Protein AF-U6DJF5-F1 (afdb_monomer)

Mean predicted aligned error: 9.15 Å

InterPro domains:
  IPR001791 Laminin G domain [PF02210] (55-135)
  IPR001791 Laminin G domain [PS50025] (27-139)
  IPR001791 Laminin G domain [SM00282] (47-135)
  IPR001791 Laminin G domain [cd00110] (35-138)
  IPR013320 Concanavalin A-like lectin/glucanase domain superfamily [SSF49899] (24-134)
  IPR050372 Neurexin-related cell adhesion and synaptic protein [PTHR15036] (43-130)

Radius of gyration: 21.6 Å; Cα contacts (8 Å, |Δi|>4): 219; chains: 1; bounding box: 53×51×55 Å

Secondary structure (DSSP, 8-state):
--SSHHHHHHHHHHHHHHHHHHHTSS-----S-TT-----PPP--SSEEEEEEEE----SSEEEEEEESSSSS-EEEEEEETTEEEEEEEETTEEEEEEEEEE--SSS-EEEEEEEETTEEEEEETTEEEEEEPPPTT-

Solvent-accessible surface area (backbone atoms only — not comparable to full-atom values): 8521 Å² 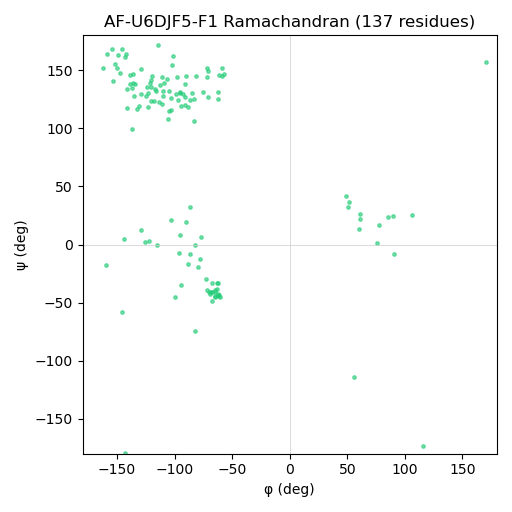total; per-residue (Å²): 143,79,77,62,64,67,55,53,57,49,51,51,51,51,52,52,52,49,52,52,63,67,66,72,74,86,81,90,85,80,90,78,60,86,94,74,81,87,89,76,82,83,81,78,73,90,48,73,38,75,51,72,52,72,51,64,34,72,60,37,65,49,83,76,48,77,51,65,72,84,80,76,56,36,34,42,37,36,29,36,55,88,18,15,50,32,42,37,39,23,56,96,66,46,71,42,68,36,69,52,96,56,74,53,35,78,64,45,82,42,45,39,33,45,39,37,50,73,74,43,36,31,46,29,48,75,86,48,74,45,75,34,62,66,78,72,94,88,123

Sequence (139 aa):
MSFTANSVFFTLKVSVLLGSLLGLCLGLEFMGLPNQWARYLRWDASTRSDLSFQFKTNVSTGLLLYLDDGGVCDFLCLSLVDGRVQLRFSMDCAETAVLSNKQVNDSSWHFLMVSRDRLRTVLVLDGEGQAGGLPPPGG

Foldseek 3Di:
DPPPPVVVVVVVVVVVVVVVVVVPDDDDDDPPDPPDDDDDPDDDQPAWDKDKDKDFAQDQWDWDDKDAPVPDAFIWTWIGHRQWTKIWTADPNFIDIWTDPDGRNPRDMKMWMWTDHHQWIWIAINNDIDIDGGDDPDD

pLDDT: mean 86.42, std 13.39, range [45.16, 98.44]

Nearest PDB structures (foldseek):
  1okq-assembly1_A  TM=9.366E-01  e=7.088E-06  Mus musculus
  2jd4-assembly1_A  TM=8.956E-01  e=4.899E-06  Mus musculus
  2jd4-assembly2_B  TM=9.088E-01  e=6.050E-06  Mus musculus
  1h30-assembly1_A  TM=8.875E-01  e=7.223E-05  Homo sapiens
  5vxz-assembly2_B  TM=8.266E-01  e=6.500E-05  Homo sapiens

Organism: Neovison vison (NCBI:txid452646)

Structure (mmCIF, N/CA/C/O backbone):
data_AF-U6DJF5-F1
#
_entry.id   AF-U6DJF5-F1
#
loop_
_atom_site.group_PDB
_atom_site.id
_atom_site.type_symbol
_atom_site.label_atom_id
_atom_site.label_alt_id
_atom_site.label_comp_id
_atom_site.label_asym_id
_atom_site.label_entity_id
_atom_site.label_seq_id
_atom_site.pdbx_PDB_ins_code
_atom_site.Cartn_x
_atom_site.Cartn_y
_atom_site.Cartn_z
_atom_site.occupancy
_atom_site.B_iso_or_equiv
_atom_site.auth_seq_id
_atom_site.auth_comp_id
_atom_site.auth_asym_id
_atom_site.auth_atom_id
_atom_site.pdbx_PDB_model_num
ATOM 1 N N . MET A 1 1 ? -37.979 37.138 33.439 1.00 45.16 1 MET A N 1
ATOM 2 C CA . MET A 1 1 ? -37.532 35.745 33.209 1.00 45.16 1 MET A CA 1
ATOM 3 C C . MET A 1 1 ? -36.671 35.719 31.943 1.00 45.16 1 MET A C 1
ATOM 5 O O . MET A 1 1 ? -37.230 35.660 30.865 1.00 45.16 1 MET A O 1
ATOM 9 N N . SER A 1 2 ? -35.344 35.897 32.030 1.00 51.31 2 SER A N 1
ATOM 10 C CA . SER A 1 2 ? -34.479 36.034 30.828 1.00 51.31 2 SER A CA 1
ATOM 11 C C . SER A 1 2 ? -33.085 35.393 30.962 1.00 51.31 2 SER A C 1
ATOM 13 O O . SER A 1 2 ? -32.257 35.527 30.065 1.00 51.31 2 SER A O 1
ATOM 15 N N . PHE A 1 3 ? -32.794 34.696 32.062 1.00 53.69 3 PHE A N 1
ATOM 16 C CA . PHE A 1 3 ? -31.428 34.242 32.365 1.00 53.69 3 PHE A CA 1
ATOM 17 C C . PHE A 1 3 ? -31.110 32.798 31.941 1.00 53.69 3 PHE A C 1
ATOM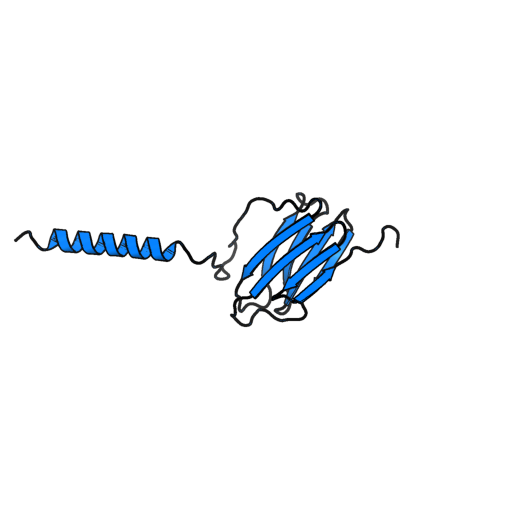 19 O O . PHE A 1 3 ? -29.955 32.393 31.991 1.00 53.69 3 PHE A O 1
ATOM 26 N N . THR A 1 4 ? -32.089 32.019 31.475 1.00 58.75 4 THR A N 1
ATOM 27 C CA . THR A 1 4 ? -31.898 30.593 31.147 1.00 58.75 4 THR A CA 1
ATOM 28 C C . THR A 1 4 ? -31.568 30.333 29.676 1.00 58.75 4 THR A C 1
ATOM 30 O O . THR A 1 4 ? -30.745 29.470 29.385 1.00 58.75 4 THR A O 1
ATOM 33 N N . ALA A 1 5 ? -32.129 31.104 28.740 1.00 56.34 5 ALA A N 1
ATOM 34 C CA . ALA A 1 5 ? -31.954 30.862 27.304 1.00 56.34 5 ALA A CA 1
ATOM 35 C C . ALA A 1 5 ? -30.493 31.040 26.840 1.00 56.34 5 ALA A C 1
ATOM 37 O O . ALA A 1 5 ? -29.949 30.172 26.162 1.00 56.34 5 ALA A O 1
ATOM 38 N N . ASN A 1 6 ? -29.822 32.114 27.273 1.00 60.59 6 ASN A N 1
ATOM 39 C CA . ASN A 1 6 ? -28.434 32.409 26.882 1.00 60.59 6 ASN A CA 1
ATOM 40 C C . ASN A 1 6 ? -27.435 31.328 27.336 1.00 60.59 6 ASN A C 1
ATOM 42 O O . ASN A 1 6 ? -26.477 31.038 26.622 1.00 60.59 6 ASN A O 1
ATOM 46 N N . SER A 1 7 ? -27.684 30.695 28.486 1.00 65.56 7 SER A N 1
ATOM 47 C CA . SER A 1 7 ? -26.841 29.625 29.037 1.00 65.56 7 SER A CA 1
ATOM 48 C C . SER A 1 7 ? -26.968 28.316 28.244 1.00 65.56 7 SER A C 1
ATOM 50 O O . SER A 1 7 ? -25.969 27.650 27.962 1.00 65.56 7 SER A O 1
ATOM 52 N N . VAL A 1 8 ? -28.184 27.982 27.794 1.00 71.00 8 VAL A N 1
ATOM 53 C CA . VAL A 1 8 ? -28.457 26.778 26.988 1.00 71.00 8 VAL A CA 1
ATOM 54 C C . VAL A 1 8 ? -27.855 26.897 25.585 1.00 71.00 8 VAL A C 1
ATOM 56 O O . VAL A 1 8 ? -27.222 25.964 25.098 1.00 71.00 8 VAL A O 1
ATOM 59 N N . PHE A 1 9 ? -27.974 28.058 24.935 1.00 72.06 9 PHE A N 1
ATOM 60 C CA . PHE A 1 9 ? -27.351 28.262 23.622 1.00 72.06 9 PHE A CA 1
ATOM 61 C C . PHE A 1 9 ? -25.819 28.273 23.690 1.00 72.06 9 PHE A C 1
ATOM 63 O O . PHE A 1 9 ? -25.163 27.813 22.755 1.00 72.06 9 PHE A O 1
ATOM 70 N N . PHE A 1 10 ? -25.243 28.771 24.787 1.00 75.75 10 PHE A N 1
ATOM 71 C CA . PHE A 1 10 ? -23.799 28.737 25.011 1.00 75.75 10 PHE A CA 1
ATOM 72 C C . PHE A 1 10 ? -23.290 27.305 25.204 1.00 75.75 10 PHE A C 1
ATOM 74 O O . PHE A 1 10 ? -22.357 26.889 24.520 1.00 75.75 10 PHE A O 1
ATOM 81 N N . THR A 1 11 ? -23.947 26.525 26.066 1.00 78.88 11 THR A N 1
ATOM 82 C CA . THR A 1 11 ? -23.604 25.111 26.293 1.00 78.88 11 THR A CA 1
ATOM 83 C C . THR A 1 11 ? -23.760 24.275 25.025 1.00 78.88 11 THR A C 1
ATOM 85 O O . THR A 1 11 ? -22.837 23.545 24.679 1.00 78.88 11 THR A O 1
ATOM 88 N N . LEU A 1 12 ? -24.843 24.452 24.259 1.00 80.19 12 LEU A N 1
ATOM 89 C CA . LEU A 1 12 ? -25.037 23.753 22.985 1.00 80.19 12 LEU A CA 1
ATOM 90 C C . LEU A 1 12 ? -23.931 24.082 21.969 1.00 80.19 12 LEU A C 1
ATOM 92 O O . LEU A 1 12 ? -23.383 23.179 21.340 1.00 80.19 12 LEU A O 1
ATOM 96 N N . LYS A 1 13 ? -23.563 25.363 21.825 1.00 80.50 13 LYS A N 1
ATOM 97 C CA . LYS A 1 13 ? -22.472 25.775 20.928 1.00 80.50 13 LYS A CA 1
ATOM 98 C C . LYS A 1 13 ? -21.137 25.176 21.350 1.00 80.50 13 LYS A C 1
ATOM 100 O O . LYS A 1 13 ? -20.424 24.677 20.490 1.00 80.50 13 LYS A O 1
ATOM 105 N N . VAL A 1 14 ? -20.818 25.191 22.645 1.00 80.69 14 VAL A N 1
ATOM 106 C CA . VAL A 1 14 ? -19.586 24.588 23.174 1.00 80.69 14 VAL A CA 1
ATOM 107 C C . VAL A 1 14 ? -19.573 23.080 22.927 1.00 80.69 14 VAL A C 1
ATOM 109 O O . VAL A 1 14 ? -18.560 22.566 22.469 1.00 80.69 14 VAL A O 1
ATOM 112 N N . SER A 1 15 ? -20.687 22.374 23.134 1.00 80.69 15 SER A N 1
ATOM 113 C CA . SER A 1 15 ? -20.788 20.934 22.860 1.00 80.69 15 SER A CA 1
ATOM 114 C C . SER A 1 15 ? -20.644 20.594 21.374 1.00 80.69 15 SER A 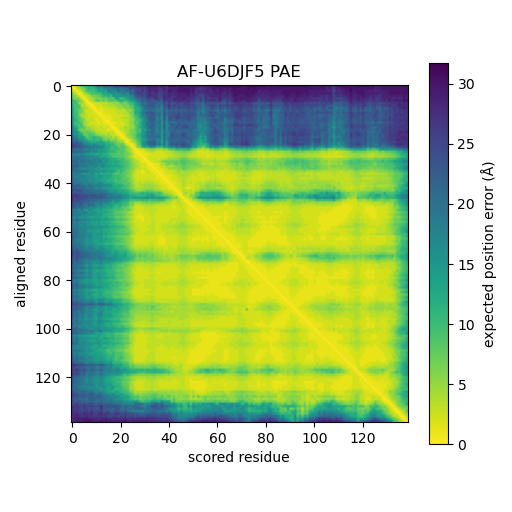C 1
ATOM 116 O O . SER A 1 15 ? -19.955 19.635 21.041 1.00 80.69 15 SER A O 1
ATOM 118 N N . VAL A 1 16 ? -21.236 21.384 20.471 1.00 82.56 16 VAL A N 1
ATOM 119 C CA . VAL A 1 16 ? -21.077 21.201 19.015 1.00 82.56 16 VAL A CA 1
ATOM 120 C C . VAL A 1 16 ? -19.643 21.512 18.575 1.00 82.56 16 VAL A C 1
ATOM 122 O O . VAL A 1 16 ? -19.071 20.774 17.771 1.00 82.56 16 VAL A O 1
ATOM 125 N N . LEU A 1 17 ? -19.027 22.564 19.126 1.00 77.94 17 LEU A N 1
ATOM 126 C CA . LEU A 1 17 ? -17.634 22.906 18.836 1.00 77.94 17 LEU A CA 1
ATOM 127 C C . LEU A 1 17 ? -16.685 21.812 19.340 1.00 77.94 17 LEU A C 1
ATOM 129 O O . LEU A 1 17 ? -15.801 21.390 18.611 1.00 77.94 17 LEU A O 1
ATOM 133 N N . LEU A 1 18 ? -16.899 21.310 20.558 1.00 72.38 18 LEU A N 1
ATOM 134 C CA . LEU A 1 18 ? -16.073 20.264 21.154 1.00 72.38 18 LEU A CA 1
ATOM 135 C C . LEU A 1 18 ? -16.261 18.923 20.430 1.00 72.38 18 LEU A C 1
ATOM 137 O O . LEU A 1 18 ? -15.280 18.246 20.149 1.00 72.38 18 LEU A O 1
ATOM 141 N N . GLY A 1 19 ? -17.495 18.567 20.057 1.00 71.88 19 GLY A N 1
ATOM 142 C CA . GLY A 1 19 ? -17.792 17.359 19.282 1.00 71.88 19 GLY A CA 1
ATOM 143 C C . GLY A 1 19 ? -17.200 17.390 17.870 1.00 71.88 19 GLY A C 1
ATOM 144 O O . GLY A 1 19 ? -16.655 16.389 17.415 1.00 71.88 19 GLY A O 1
ATOM 145 N N . SER A 1 20 ? -17.235 18.545 17.199 1.00 68.44 20 SER A N 1
ATOM 146 C CA . SER A 1 20 ? -16.581 18.712 15.894 1.00 68.44 20 SER A CA 1
ATOM 147 C C . SER A 1 20 ? -15.054 18.704 16.002 1.00 68.44 20 SER A C 1
ATOM 149 O O . SER A 1 20 ? -14.409 18.039 15.200 1.00 68.44 20 SER A O 1
ATOM 151 N N . LEU A 1 21 ? -14.466 19.342 17.023 1.00 64.50 21 LEU A N 1
ATOM 152 C CA . LEU A 1 21 ? -13.015 19.308 17.259 1.00 64.50 21 LEU A CA 1
ATOM 153 C C . LEU A 1 21 ? -12.503 17.894 17.571 1.00 64.50 21 LEU A C 1
ATOM 155 O O . LEU A 1 21 ? -11.432 17.513 17.109 1.00 64.50 21 LEU A O 1
ATOM 159 N N . LEU A 1 22 ? -13.277 17.111 18.329 1.00 61.75 22 LEU A N 1
ATOM 160 C CA . LEU A 1 22 ? -12.958 15.717 18.653 1.00 61.75 22 LEU A CA 1
ATOM 161 C C . LEU A 1 22 ? -13.150 14.775 17.452 1.00 61.75 22 LEU A C 1
ATOM 163 O O . LEU A 1 22 ? -12.435 13.782 17.340 1.00 61.75 22 LEU A O 1
ATOM 167 N N . GLY A 1 23 ? -14.077 15.087 16.540 1.00 58.50 23 GLY A N 1
ATOM 168 C CA . GLY A 1 23 ? -14.330 14.302 15.328 1.00 58.50 23 GLY A CA 1
ATOM 169 C C . GLY A 1 23 ? -13.318 14.513 14.196 1.00 58.50 23 GLY A C 1
ATOM 170 O O . GLY A 1 23 ? -13.299 13.734 13.247 1.00 58.50 23 GLY A O 1
ATOM 171 N N . LEU A 1 24 ? -12.463 15.536 14.276 1.00 57.66 24 LEU A N 1
ATOM 172 C CA . LEU A 1 24 ? -11.563 15.928 13.185 1.00 57.66 24 LEU A CA 1
ATOM 173 C C . LEU A 1 24 ? -10.260 15.110 13.077 1.00 57.66 24 LEU A C 1
ATOM 175 O O . LEU A 1 24 ? -9.467 15.386 12.180 1.00 57.66 24 LEU A O 1
ATOM 179 N N . CYS A 1 25 ? -10.004 14.117 13.941 1.00 60.53 25 CYS A N 1
ATOM 180 C CA . CYS A 1 25 ? -8.617 13.680 14.173 1.00 60.53 25 CYS A CA 1
ATOM 181 C C . CYS A 1 25 ? -8.271 12.180 14.079 1.00 60.53 25 CYS A C 1
ATOM 183 O O . CYS A 1 25 ? -7.168 11.847 14.498 1.00 60.53 25 CYS A O 1
ATOM 185 N N . LEU A 1 26 ? -9.093 11.255 13.558 1.00 65.69 26 LEU A N 1
ATOM 186 C CA . LEU A 1 26 ? -8.773 9.813 13.734 1.00 65.69 26 LEU A CA 1
ATOM 187 C C . LEU A 1 26 ? -8.619 8.936 12.474 1.00 65.69 26 LEU A C 1
ATOM 189 O O . LEU A 1 26 ? -8.301 7.758 12.611 1.00 65.69 26 LEU A O 1
ATOM 193 N N . GLY A 1 27 ? -8.717 9.490 11.261 1.00 78.00 27 GLY A N 1
ATOM 194 C CA . GLY A 1 27 ? -8.445 8.765 10.008 1.00 78.00 27 GLY A CA 1
ATOM 195 C C . GLY A 1 27 ? -9.670 8.608 9.106 1.00 78.00 27 GLY A C 1
ATOM 196 O O . GLY A 1 27 ? -10.717 9.198 9.361 1.00 78.00 27 GLY A O 1
ATOM 197 N N . LEU A 1 28 ? -9.521 7.850 8.017 1.00 89.94 28 LEU A N 1
ATOM 198 C CA . LEU A 1 28 ? -10.626 7.522 7.113 1.00 89.94 28 LEU A CA 1
ATOM 199 C C . LEU A 1 28 ? -11.227 6.168 7.483 1.00 89.94 28 LEU A C 1
ATOM 201 O O . LEU A 1 28 ? -10.500 5.185 7.613 1.00 89.94 28 LEU A O 1
ATOM 205 N N . GLU A 1 29 ? -12.551 6.118 7.592 1.00 91.06 29 GLU A N 1
ATOM 206 C CA . GLU A 1 29 ? -13.297 4.882 7.807 1.00 91.06 29 GLU A CA 1
ATOM 207 C C . GLU A 1 29 ? -14.158 4.567 6.581 1.00 91.06 29 GLU A C 1
ATOM 209 O O . GLU A 1 29 ? -15.005 5.358 6.162 1.00 91.06 29 GLU A O 1
ATOM 214 N N . PHE A 1 30 ? -13.932 3.388 6.008 1.00 92.06 30 PHE A N 1
ATOM 215 C CA . PHE A 1 30 ? -14.718 2.848 4.907 1.00 92.06 30 PHE A CA 1
ATOM 216 C C . PHE A 1 30 ? -15.612 1.741 5.466 1.00 92.06 30 PHE A C 1
ATOM 218 O O . PHE A 1 30 ? -15.133 0.664 5.808 1.00 92.06 30 PHE A O 1
ATOM 225 N N . MET A 1 31 ? -16.916 2.001 5.567 1.00 88.12 31 MET A N 1
ATOM 226 C CA . MET A 1 31 ? -17.885 1.073 6.173 1.00 88.12 31 MET A CA 1
ATOM 227 C C . MET A 1 31 ? -18.264 -0.109 5.262 1.00 88.12 31 MET A C 1
ATOM 229 O O . MET A 1 31 ? -19.176 -0.868 5.581 1.00 88.12 31 MET A O 1
ATOM 233 N N . GLY A 1 32 ? -17.608 -0.246 4.107 1.00 84.31 32 GLY A N 1
ATOM 234 C CA . GLY A 1 32 ? -17.919 -1.270 3.109 1.00 84.31 32 GLY A CA 1
ATOM 235 C C . GLY A 1 32 ? -19.148 -0.946 2.257 1.00 84.31 32 GLY A C 1
ATOM 236 O O . GLY A 1 32 ? -19.686 -1.837 1.602 1.00 84.31 32 GLY A O 1
ATOM 237 N N . LEU A 1 33 ? -19.605 0.313 2.245 1.00 88.62 33 LEU A N 1
ATOM 238 C CA . LEU A 1 33 ? -20.647 0.736 1.308 1.00 88.62 33 LEU A CA 1
ATOM 239 C C . LEU A 1 33 ? -20.066 0.811 -0.118 1.00 88.62 33 LEU A C 1
ATOM 241 O O . LEU A 1 33 ? -18.874 1.088 -0.286 1.00 88.62 33 LEU A O 1
ATOM 245 N N . PRO A 1 34 ? -20.886 0.611 -1.166 1.00 87.94 34 PRO A N 1
ATOM 246 C CA . PRO A 1 34 ? -20.431 0.769 -2.542 1.00 87.94 34 PRO A CA 1
ATOM 247 C C . PRO A 1 34 ? -19.855 2.167 -2.806 1.00 87.94 34 PRO A C 1
ATOM 249 O O . PRO A 1 34 ? -20.345 3.163 -2.275 1.00 87.94 34 PRO A O 1
ATOM 252 N N . ASN A 1 35 ? -18.857 2.243 -3.690 1.00 88.31 35 ASN A N 1
ATOM 253 C CA . ASN A 1 35 ? -18.274 3.493 -4.194 1.00 88.31 35 ASN A CA 1
ATOM 254 C C . ASN A 1 35 ? -17.627 4.406 -3.134 1.00 88.31 35 ASN A C 1
ATOM 256 O O . ASN A 1 35 ? -17.519 5.612 -3.357 1.00 88.31 35 ASN A O 1
ATOM 260 N N . GLN A 1 36 ? -17.160 3.861 -2.009 1.00 93.06 36 GLN A N 1
ATOM 261 C CA . GLN A 1 36 ? -16.363 4.625 -1.049 1.00 93.06 36 GLN A CA 1
ATOM 262 C C . GLN A 1 36 ? -14.875 4.583 -1.419 1.00 93.06 36 GLN A C 1
ATOM 264 O O . GLN A 1 36 ? -14.293 3.512 -1.561 1.00 93.06 36 GLN A O 1
ATOM 269 N N . TRP A 1 37 ? -14.255 5.751 -1.579 1.00 93.50 37 TRP A N 1
ATOM 270 C CA . TRP A 1 37 ? -12.827 5.899 -1.864 1.00 93.50 37 TRP A CA 1
ATOM 271 C C . TRP A 1 37 ? -12.357 7.301 -1.473 1.00 93.50 37 TRP A C 1
ATOM 273 O O . TRP A 1 37 ? -13.158 8.220 -1.300 1.00 93.50 37 TRP A O 1
ATOM 283 N N . ALA A 1 38 ? -11.043 7.467 -1.360 1.00 94.38 38 ALA A N 1
ATOM 284 C CA . ALA A 1 38 ? -10.397 8.765 -1.236 1.00 94.38 38 ALA A CA 1
ATOM 285 C C . ALA A 1 38 ? -9.268 8.867 -2.262 1.00 94.38 38 ALA A C 1
ATOM 287 O O . ALA A 1 38 ? -8.679 7.859 -2.654 1.00 94.38 38 ALA A O 1
ATOM 288 N N . ARG A 1 39 ? -8.978 10.088 -2.714 1.00 93.81 39 ARG A N 1
ATOM 289 C CA . ARG A 1 39 ? -7.880 10.363 -3.642 1.00 93.81 39 ARG A CA 1
ATOM 290 C C . ARG A 1 39 ? -6.869 11.274 -2.979 1.00 93.81 39 ARG A C 1
ATOM 292 O O . ARG A 1 39 ? -7.226 12.298 -2.404 1.00 93.81 39 ARG A O 1
ATOM 299 N N . TYR A 1 40 ? -5.613 10.895 -3.132 1.00 91.62 40 TYR A N 1
ATOM 300 C CA . TYR A 1 40 ? -4.460 11.627 -2.642 1.00 91.62 40 TYR A CA 1
ATOM 301 C C . TYR A 1 40 ? -3.624 12.131 -3.816 1.00 91.62 40 TYR A C 1
ATOM 303 O O . TYR A 1 40 ? -3.873 11.779 -4.973 1.00 91.62 40 TYR A O 1
ATOM 311 N N . LEU A 1 41 ? -2.626 12.960 -3.514 1.00 90.94 41 LEU A N 1
ATOM 312 C CA . LEU A 1 41 ? -1.592 13.289 -4.487 1.00 90.94 41 LEU A CA 1
ATOM 313 C C . LEU A 1 41 ? -0.836 12.019 -4.885 1.00 90.94 41 LEU A C 1
ATOM 315 O O . LEU A 1 41 ? -0.650 11.109 -4.075 1.00 90.94 41 LEU A O 1
ATOM 319 N N . ARG A 1 42 ? -0.409 11.968 -6.148 1.00 87.62 42 ARG A N 1
ATOM 320 C CA . ARG A 1 42 ? 0.359 10.843 -6.678 1.00 87.62 42 ARG A CA 1
ATOM 321 C C . ARG A 1 42 ? 1.679 10.723 -5.918 1.00 87.62 42 ARG A C 1
ATOM 323 O O . ARG A 1 42 ? 2.406 11.702 -5.772 1.00 87.62 42 ARG A O 1
ATOM 330 N N . TRP A 1 43 ? 1.988 9.510 -5.479 1.00 89.44 43 TRP A N 1
ATOM 331 C CA . TRP A 1 43 ? 3.305 9.171 -4.961 1.00 89.44 43 TRP A CA 1
ATOM 332 C C . TRP A 1 43 ? 4.332 9.142 -6.102 1.00 89.44 43 TRP A C 1
ATOM 334 O O . TRP A 1 43 ? 4.116 8.469 -7.112 1.00 89.44 43 TRP A O 1
ATOM 344 N N . ASP A 1 44 ? 5.433 9.878 -5.954 1.00 85.12 44 ASP A N 1
ATOM 345 C CA . ASP A 1 44 ? 6.573 9.812 -6.873 1.00 85.12 44 ASP A CA 1
ATOM 346 C C . ASP A 1 44 ? 7.475 8.629 -6.497 1.00 85.12 44 ASP A C 1
ATOM 348 O O . ASP A 1 44 ? 8.187 8.671 -5.494 1.00 85.12 44 ASP A O 1
ATOM 352 N N . ALA A 1 45 ? 7.420 7.575 -7.313 1.00 76.44 45 ALA A N 1
ATOM 353 C CA . ALA A 1 45 ? 8.149 6.325 -7.111 1.00 76.44 45 ALA A CA 1
ATOM 354 C C . ALA A 1 45 ? 9.390 6.168 -8.019 1.00 76.44 45 ALA A C 1
ATOM 356 O O . ALA A 1 45 ? 9.842 5.049 -8.275 1.00 76.44 45 ALA A O 1
ATOM 357 N N . SER A 1 46 ? 9.925 7.273 -8.551 1.00 72.00 46 SER A N 1
ATOM 358 C CA . SER A 1 46 ? 10.880 7.273 -9.673 1.00 72.00 46 SER A CA 1
ATOM 359 C C . SER A 1 46 ? 12.231 6.588 -9.417 1.00 72.00 46 SER A C 1
ATOM 361 O O . SER A 1 46 ? 12.797 6.009 -10.341 1.00 72.00 46 SER A O 1
ATOM 363 N N . THR A 1 47 ? 12.785 6.620 -8.200 1.00 71.19 47 THR A N 1
ATOM 364 C CA . THR A 1 47 ? 14.113 6.019 -7.925 1.00 71.19 47 THR A CA 1
ATOM 365 C C . THR A 1 47 ? 14.248 5.401 -6.541 1.00 71.19 47 THR A C 1
ATOM 367 O O . THR A 1 47 ? 14.571 4.215 -6.430 1.00 71.19 47 THR A O 1
ATOM 370 N N . ARG A 1 48 ? 14.039 6.199 -5.491 1.00 86.19 48 ARG A N 1
ATOM 371 C CA . ARG A 1 48 ? 14.047 5.764 -4.091 1.00 86.19 48 ARG A CA 1
ATOM 372 C C . ARG A 1 48 ? 12.952 6.489 -3.338 1.00 86.19 48 ARG A C 1
ATOM 374 O O . ARG A 1 48 ? 13.001 7.710 -3.221 1.00 86.19 48 ARG A O 1
ATOM 381 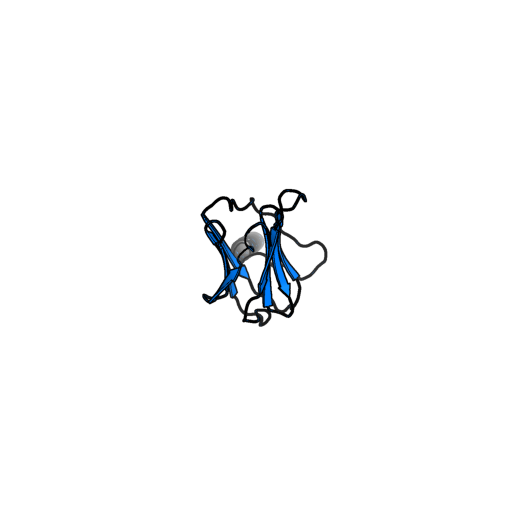N N . SER A 1 49 ? 11.990 5.741 -2.830 1.00 91.00 49 SER A N 1
ATOM 382 C CA . SER A 1 49 ? 10.842 6.320 -2.148 1.00 91.00 49 SER A CA 1
ATOM 383 C C . SER A 1 49 ? 10.143 5.274 -1.301 1.00 91.00 49 SER A C 1
ATOM 385 O O . SER A 1 49 ? 10.083 4.104 -1.688 1.00 91.00 49 SER A O 1
ATOM 387 N N . ASP A 1 50 ? 9.507 5.735 -0.231 1.00 93.81 50 ASP A N 1
ATOM 388 C CA . ASP A 1 50 ? 8.656 4.916 0.621 1.00 93.81 50 ASP A CA 1
ATOM 389 C C . ASP A 1 50 ? 7.242 5.503 0.662 1.00 93.81 50 ASP A C 1
ATOM 391 O O . ASP A 1 50 ? 7.063 6.721 0.745 1.00 93.81 50 ASP A O 1
ATOM 395 N N . LEU A 1 51 ? 6.238 4.632 0.611 1.00 95.06 51 LEU A N 1
ATOM 396 C CA . LEU A 1 51 ? 4.844 4.967 0.876 1.00 95.06 51 LEU A CA 1
ATOM 397 C C . LEU A 1 51 ? 4.365 4.122 2.045 1.00 95.06 51 LEU A C 1
ATOM 399 O O . LEU A 1 51 ? 4.416 2.897 1.969 1.00 95.06 51 LEU A O 1
ATOM 403 N N . SER A 1 52 ? 3.868 4.762 3.101 1.00 96.31 52 SER A N 1
ATOM 404 C CA . SER A 1 52 ? 3.412 4.060 4.300 1.00 96.31 52 SER A CA 1
ATOM 405 C C . SER A 1 52 ? 2.094 4.587 4.839 1.00 96.31 52 SER A C 1
ATOM 407 O O . SER A 1 52 ? 1.839 5.791 4.799 1.00 96.31 52 SER A O 1
ATOM 409 N N . PHE A 1 53 ? 1.300 3.693 5.416 1.00 96.62 53 PHE A N 1
ATOM 410 C CA . PHE A 1 53 ? 0.085 4.026 6.152 1.00 96.62 53 PHE A CA 1
ATOM 411 C C . PHE A 1 53 ? -0.227 2.942 7.188 1.00 96.62 53 PHE A C 1
ATOM 413 O O . PHE A 1 53 ? 0.360 1.861 7.186 1.00 96.62 53 PHE A O 1
ATOM 420 N N . GLN A 1 54 ? -1.162 3.246 8.086 1.00 97.19 54 GLN A N 1
ATOM 421 C CA . GLN A 1 54 ? -1.719 2.274 9.020 1.00 97.19 54 GLN A CA 1
ATOM 422 C C . GLN A 1 54 ? -3.171 1.995 8.658 1.00 97.19 54 GLN A C 1
ATOM 424 O O . GLN A 1 54 ? -3.896 2.901 8.244 1.00 97.19 54 GLN A O 1
ATOM 429 N N . PHE A 1 55 ? -3.596 0.750 8.828 1.00 97.12 55 PHE A N 1
ATOM 430 C CA . PHE A 1 55 ? -4.980 0.351 8.605 1.00 97.12 55 PHE A CA 1
ATOM 431 C C . PHE A 1 55 ? -5.411 -0.700 9.625 1.00 97.12 55 PHE A C 1
ATOM 433 O O . PHE A 1 55 ? -4.585 -1.350 10.264 1.00 97.12 55 PHE A O 1
ATOM 440 N N . LYS A 1 56 ? -6.725 -0.841 9.771 1.00 96.81 56 LYS A N 1
ATOM 441 C CA . LYS A 1 56 ? -7.385 -1.851 10.593 1.00 96.81 56 LYS A CA 1
ATOM 442 C C . LYS A 1 56 ? -8.564 -2.392 9.800 1.00 96.81 56 LYS A C 1
ATOM 444 O O . LYS A 1 56 ? -9.316 -1.607 9.226 1.00 96.81 56 LYS A O 1
ATOM 449 N N . THR A 1 57 ? -8.739 -3.708 9.771 1.00 96.69 57 THR A N 1
ATOM 450 C CA . THR A 1 57 ? -9.820 -4.343 9.010 1.00 96.69 57 THR A CA 1
ATOM 451 C C . THR A 1 57 ? -10.250 -5.669 9.631 1.00 96.69 57 THR A C 1
ATOM 453 O O . THR A 1 57 ? -9.478 -6.317 10.332 1.00 96.69 57 THR A O 1
ATOM 456 N N . ASN A 1 58 ? -11.489 -6.075 9.363 1.00 96.94 58 ASN A N 1
ATOM 457 C CA . ASN A 1 58 ? -11.999 -7.424 9.614 1.00 96.94 58 ASN A CA 1
ATOM 458 C C . ASN A 1 58 ? -12.380 -8.155 8.312 1.00 96.94 58 ASN A C 1
ATOM 460 O O . ASN A 1 58 ? -12.830 -9.299 8.365 1.00 96.94 58 ASN A O 1
ATOM 464 N N . VAL A 1 59 ? -12.215 -7.514 7.147 1.00 96.31 59 VAL A N 1
ATOM 465 C CA . VAL A 1 59 ? -12.515 -8.120 5.845 1.00 96.31 59 VAL A CA 1
ATOM 466 C C . VAL A 1 59 ? -11.289 -8.824 5.272 1.00 96.31 59 VAL A C 1
ATOM 468 O O . VAL A 1 59 ? -10.160 -8.364 5.432 1.00 96.31 59 VAL A O 1
ATOM 471 N N . SER A 1 60 ? -11.510 -9.939 4.577 1.00 97.44 60 SER A N 1
ATOM 472 C CA . SER A 1 60 ? -10.449 -10.754 3.970 1.00 97.44 60 SER A CA 1
ATOM 473 C C . SER A 1 60 ? -10.065 -10.319 2.554 1.00 97.44 60 SER A C 1
ATOM 475 O O . SER A 1 60 ? -9.014 -10.720 2.057 1.00 97.44 60 SER A O 1
ATOM 477 N N . THR A 1 61 ? -10.911 -9.525 1.895 1.00 96.88 61 THR A N 1
ATOM 478 C CA . THR A 1 61 ? -10.740 -9.123 0.496 1.00 96.88 61 THR A CA 1
ATOM 479 C C . THR A 1 61 ? -11.148 -7.670 0.313 1.00 96.88 61 THR A C 1
ATOM 481 O O . THR A 1 61 ? -12.199 -7.253 0.796 1.00 96.88 61 THR A O 1
ATOM 484 N N . GLY A 1 62 ? -10.324 -6.895 -0.388 1.00 94.94 62 GLY A N 1
ATOM 485 C CA . GLY A 1 62 ? -10.588 -5.480 -0.637 1.00 94.94 62 GLY A CA 1
ATOM 486 C C . GLY A 1 62 ? -9.397 -4.754 -1.250 1.00 94.94 62 GLY A C 1
ATOM 487 O O . GLY A 1 62 ? -8.257 -5.192 -1.114 1.00 94.94 62 GLY A O 1
ATOM 488 N N . LEU A 1 63 ? -9.661 -3.641 -1.931 1.00 96.19 63 LEU A N 1
ATOM 489 C CA . LEU A 1 63 ? -8.622 -2.752 -2.447 1.00 96.19 63 LEU A CA 1
ATOM 490 C C . LEU A 1 63 ? -8.192 -1.774 -1.348 1.00 96.19 63 LEU A C 1
ATOM 492 O O . LEU A 1 63 ? -9.044 -1.131 -0.739 1.00 96.19 63 LEU A O 1
ATOM 496 N N . LEU A 1 64 ? -6.884 -1.646 -1.118 1.00 96.75 64 LEU A N 1
ATOM 497 C CA . LEU A 1 64 ? -6.319 -0.681 -0.170 1.00 96.75 64 LEU A CA 1
ATOM 498 C C . LEU A 1 64 ? -5.793 0.566 -0.887 1.00 96.75 64 LEU A C 1
ATOM 500 O O . LEU A 1 64 ? -6.043 1.686 -0.450 1.00 96.75 64 LEU A O 1
ATOM 504 N N . LEU A 1 65 ? -5.067 0.375 -1.990 1.00 96.62 65 LEU A N 1
ATOM 505 C CA . LEU A 1 65 ? -4.476 1.459 -2.771 1.00 96.62 65 LEU A CA 1
ATOM 506 C C . LEU A 1 65 ? -4.309 1.028 -4.227 1.00 96.62 65 LEU A C 1
ATOM 508 O O . LEU A 1 65 ? -3.881 -0.094 -4.497 1.00 96.62 65 LEU A O 1
ATOM 512 N N . TYR A 1 66 ? -4.576 1.947 -5.150 1.00 95.50 66 TYR A N 1
ATOM 513 C CA . TYR A 1 66 ? -4.295 1.774 -6.568 1.00 95.50 66 TYR A CA 1
ATOM 514 C C . TYR A 1 66 ? -3.724 3.058 -7.169 1.00 95.50 66 TYR A C 1
ATOM 516 O O . TYR A 1 66 ? -4.207 4.154 -6.876 1.00 95.50 66 TYR A O 1
ATOM 524 N N . LEU A 1 67 ? -2.715 2.907 -8.021 1.00 93.44 67 LEU A N 1
ATOM 525 C CA . LEU A 1 67 ? -2.212 3.945 -8.911 1.00 93.44 67 LEU A CA 1
ATOM 526 C C . LEU A 1 67 ? -1.707 3.312 -10.207 1.00 93.44 67 LEU A C 1
ATOM 528 O O . LEU A 1 67 ? -1.165 2.209 -10.185 1.00 93.44 67 LEU A O 1
ATOM 532 N N . ASP A 1 68 ? -1.849 4.033 -11.311 1.00 93.50 68 ASP A N 1
ATOM 533 C CA . ASP A 1 68 ? -1.374 3.620 -12.626 1.00 93.50 68 ASP A CA 1
ATOM 534 C C . ASP A 1 68 ? -0.835 4.812 -13.440 1.00 93.50 68 ASP A C 1
ATOM 536 O O . ASP A 1 68 ? -0.761 5.965 -12.989 1.00 93.50 68 ASP A O 1
ATOM 540 N N . ASP A 1 69 ? -0.391 4.514 -14.651 1.00 91.12 69 ASP A N 1
ATOM 541 C CA . ASP A 1 69 ? 0.026 5.461 -15.681 1.00 91.12 69 ASP A CA 1
ATOM 542 C C . ASP A 1 69 ? -1.129 5.906 -16.605 1.00 91.12 69 ASP A C 1
ATOM 544 O O . ASP A 1 69 ? -0.884 6.442 -17.685 1.00 91.12 69 ASP A O 1
ATOM 548 N N . GLY A 1 70 ? -2.388 5.745 -16.173 1.00 90.19 70 GLY A N 1
ATOM 549 C CA . GLY A 1 70 ? -3.567 6.010 -17.002 1.00 90.19 70 GLY A CA 1
ATOM 550 C C . GLY A 1 70 ? -3.982 4.831 -17.886 1.00 90.19 70 GLY A C 1
ATOM 551 O O . GLY A 1 70 ? -4.653 5.042 -18.898 1.00 90.19 70 GLY A O 1
ATOM 552 N N . GLY A 1 71 ? -3.602 3.608 -17.507 1.00 87.50 71 GLY A N 1
ATOM 553 C CA . GLY A 1 71 ? -4.045 2.369 -18.144 1.00 87.50 71 GLY A CA 1
ATOM 554 C C . GLY A 1 71 ? -3.169 1.890 -19.302 1.00 87.50 71 GLY A C 1
ATOM 555 O O . GLY A 1 71 ? -3.675 1.183 -20.172 1.00 87.50 71 GLY A O 1
ATOM 556 N N . VAL A 1 72 ? -1.888 2.270 -19.342 1.00 91.62 72 VAL A N 1
ATOM 557 C CA . VAL A 1 72 ? -0.944 1.777 -20.353 1.00 91.62 72 VAL A CA 1
ATOM 558 C C . VAL A 1 72 ? -0.413 0.411 -19.927 1.00 91.62 72 VAL A C 1
ATOM 560 O 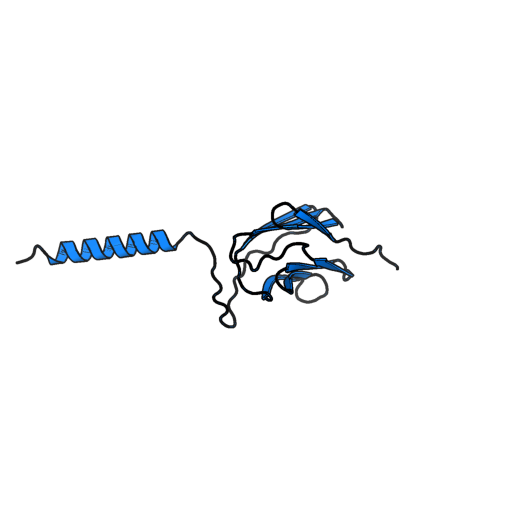O . VAL A 1 72 ? -0.833 -0.600 -20.490 1.00 91.62 72 VAL A O 1
ATOM 563 N N . CYS A 1 73 ? 0.482 0.351 -18.939 1.00 91.38 73 CYS A N 1
ATOM 564 C CA . CYS A 1 73 ? 0.937 -0.933 -18.402 1.00 91.38 73 CYS A CA 1
ATOM 565 C C . CYS A 1 73 ? 1.561 -0.859 -17.005 1.00 91.38 73 CYS A C 1
ATOM 567 O O . CYS A 1 73 ? 1.640 -1.899 -16.349 1.00 91.38 73 CYS A O 1
ATOM 569 N N . ASP A 1 74 ? 1.978 0.313 -16.526 1.00 90.88 74 ASP A N 1
ATOM 570 C CA . ASP A 1 74 ? 2.590 0.462 -15.211 1.00 90.88 74 ASP A CA 1
ATOM 571 C C . ASP A 1 74 ? 1.532 0.755 -14.151 1.00 90.88 74 ASP A C 1
ATOM 573 O O . ASP A 1 74 ? 0.744 1.700 -14.242 1.00 90.88 74 ASP A O 1
ATOM 577 N N . PHE A 1 75 ? 1.538 -0.052 -13.094 1.00 93.44 75 PHE A N 1
ATOM 578 C CA . PHE A 1 75 ? 0.614 0.109 -11.980 1.00 93.44 75 PHE A CA 1
ATOM 579 C C . PHE A 1 75 ? 1.226 -0.359 -10.667 1.00 93.44 75 PHE A C 1
ATOM 581 O O . PHE A 1 75 ? 2.183 -1.132 -10.633 1.00 93.44 75 PHE A O 1
ATOM 588 N N . LEU A 1 76 ? 0.616 0.072 -9.569 1.00 94.19 76 LEU A N 1
ATOM 589 C CA . LEU A 1 76 ? 0.828 -0.477 -8.240 1.00 94.19 76 LEU A CA 1
ATOM 590 C C . LEU A 1 76 ? -0.528 -0.665 -7.566 1.00 94.19 76 LEU A C 1
ATOM 592 O O . LEU A 1 76 ? -1.342 0.254 -7.489 1.00 94.19 76 LEU A O 1
ATOM 596 N N . CYS A 1 77 ? -0.761 -1.874 -7.069 1.00 96.56 77 CYS A N 1
ATOM 597 C CA . CYS A 1 77 ? -1.999 -2.287 -6.436 1.00 96.56 77 CYS A CA 1
ATOM 598 C C . CYS A 1 77 ? -1.694 -2.964 -5.098 1.00 96.56 77 CYS A C 1
ATOM 600 O O . CYS A 1 77 ? -1.020 -3.995 -5.051 1.00 96.56 77 CYS A O 1
ATOM 602 N N . LEU A 1 78 ? -2.209 -2.387 -4.013 1.00 98.06 78 LEU A N 1
ATOM 603 C CA . LEU A 1 78 ? -2.262 -3.019 -2.700 1.00 98.06 78 LEU A CA 1
ATOM 604 C C . LEU A 1 78 ? -3.681 -3.510 -2.449 1.00 98.06 78 LEU A C 1
ATOM 606 O O . LEU A 1 78 ? -4.637 -2.734 -2.510 1.00 98.06 78 LEU A O 1
ATOM 610 N N . SER A 1 79 ? -3.813 -4.789 -2.125 1.00 98.25 79 SER A N 1
ATOM 611 C CA . SER A 1 79 ? -5.103 -5.427 -1.874 1.00 98.25 79 SER A CA 1
ATOM 612 C C . SER A 1 79 ? -5.015 -6.441 -0.741 1.00 98.25 79 SER A C 1
ATOM 614 O O . SER A 1 79 ? -3.928 -6.858 -0.342 1.00 98.25 79 SER A O 1
ATOM 616 N N . LEU A 1 80 ? -6.171 -6.825 -0.214 1.00 98.38 80 LEU A N 1
ATOM 617 C CA . LEU A 1 80 ? -6.323 -7.961 0.680 1.00 98.38 80 LEU A CA 1
ATOM 618 C C . LEU A 1 80 ? -6.729 -9.191 -0.134 1.00 98.38 80 LEU A C 1
ATOM 620 O O . LEU A 1 80 ? -7.680 -9.128 -0.916 1.00 98.38 80 LEU A O 1
ATOM 624 N N . VAL A 1 81 ? -6.021 -10.300 0.072 1.00 98.00 81 VAL A N 1
ATOM 625 C CA . VAL A 1 81 ? -6.309 -11.617 -0.509 1.00 98.00 81 VAL A CA 1
ATOM 626 C C . VAL A 1 81 ? -6.240 -12.638 0.619 1.00 98.00 81 VAL A C 1
ATOM 628 O O . VAL A 1 81 ? -5.192 -12.793 1.246 1.00 98.00 81 VAL A O 1
ATOM 631 N N . ASP A 1 82 ? -7.363 -13.289 0.922 1.00 97.75 82 ASP A N 1
ATOM 632 C CA . ASP A 1 82 ? -7.505 -14.227 2.045 1.00 97.75 82 ASP A CA 1
ATOM 633 C C . ASP A 1 82 ? -6.962 -13.671 3.375 1.00 97.75 82 ASP A C 1
ATOM 635 O O . ASP A 1 82 ? -6.257 -14.342 4.129 1.00 97.75 82 ASP A O 1
ATOM 639 N N . GLY A 1 83 ? -7.251 -12.392 3.638 1.00 98.12 83 GLY A N 1
ATOM 640 C CA . GLY A 1 83 ? -6.833 -11.702 4.857 1.00 98.12 83 GLY A CA 1
ATOM 641 C C . GLY A 1 83 ? -5.360 -11.303 4.894 1.00 98.12 83 GLY A C 1
ATOM 642 O O . GLY A 1 83 ? -4.926 -10.733 5.886 1.00 98.12 83 GLY A O 1
ATOM 643 N N . ARG A 1 84 ? -4.579 -11.565 3.843 1.00 98.38 84 ARG A N 1
ATOM 644 C CA . ARG A 1 84 ? -3.168 -11.164 3.711 1.00 98.38 84 ARG A CA 1
ATOM 645 C C . ARG A 1 84 ? -3.047 -9.955 2.796 1.00 98.38 84 ARG A C 1
ATOM 647 O O . ARG A 1 84 ? -3.874 -9.763 1.910 1.00 98.38 84 ARG A O 1
ATOM 654 N N . VAL A 1 85 ? -1.993 -9.166 2.968 1.00 98.44 85 VAL A N 1
ATOM 655 C CA . VAL A 1 85 ? -1.705 -8.042 2.074 1.00 98.44 85 VAL A CA 1
ATOM 656 C C . VAL A 1 85 ? -0.960 -8.552 0.847 1.00 98.44 85 VAL A C 1
ATOM 658 O O . VAL A 1 85 ? 0.096 -9.174 0.963 1.00 98.44 85 VAL A O 1
ATOM 661 N N . GLN A 1 86 ? -1.497 -8.261 -0.332 1.00 98.19 86 GLN A N 1
ATOM 662 C CA . GLN A 1 86 ? -0.851 -8.493 -1.612 1.00 98.19 86 GLN A CA 1
ATOM 663 C C . GLN A 1 86 ? -0.462 -7.158 -2.244 1.00 98.19 86 GLN A C 1
ATOM 665 O O . GLN A 1 86 ? -1.296 -6.270 -2.417 1.00 98.19 86 GLN A O 1
ATOM 670 N N . LEU A 1 87 ? 0.803 -7.055 -2.631 1.00 97.56 87 LEU A N 1
ATOM 671 C CA . LEU A 1 87 ? 1.337 -6.004 -3.481 1.00 97.56 87 LEU A CA 1
ATOM 672 C C . LEU A 1 87 ? 1.525 -6.569 -4.890 1.00 97.56 87 LEU A C 1
ATOM 674 O O . LEU A 1 87 ? 2.346 -7.459 -5.086 1.00 97.56 87 LEU A O 1
ATOM 678 N N . ARG A 1 88 ? 0.795 -6.041 -5.869 1.00 96.19 88 ARG A N 1
ATOM 679 C CA . ARG A 1 88 ? 1.041 -6.267 -7.299 1.00 96.19 88 ARG A CA 1
ATOM 680 C C . ARG A 1 88 ? 1.567 -4.989 -7.916 1.00 96.19 88 ARG A C 1
ATOM 682 O O . ARG A 1 88 ? 1.066 -3.910 -7.605 1.00 96.19 88 ARG A O 1
ATOM 689 N N . PHE A 1 89 ? 2.553 -5.100 -8.787 1.00 93.25 89 PHE A N 1
ATOM 690 C CA . PHE A 1 89 ? 3.028 -3.955 -9.544 1.00 93.25 89 PHE A CA 1
ATOM 691 C C . PHE A 1 89 ? 3.561 -4.383 -10.899 1.00 93.25 89 PHE A C 1
ATOM 693 O O . PHE A 1 89 ? 4.077 -5.490 -11.057 1.00 93.25 89 PHE A O 1
ATOM 700 N N . SER A 1 90 ? 3.459 -3.461 -11.844 1.00 91.31 90 SER A N 1
ATOM 701 C CA . SER A 1 90 ? 4.077 -3.554 -13.155 1.00 91.31 90 SER A CA 1
ATOM 702 C C . SER A 1 90 ? 5.026 -2.377 -13.341 1.00 91.31 90 SER A C 1
ATOM 704 O O . SER A 1 90 ? 4.698 -1.253 -12.950 1.00 91.31 90 SER A O 1
ATOM 706 N N . MET A 1 91 ? 6.219 -2.652 -13.861 1.00 86.25 91 MET A N 1
ATOM 707 C CA . MET A 1 91 ? 7.153 -1.626 -14.322 1.00 86.25 91 MET A CA 1
ATOM 708 C C . MET A 1 91 ? 7.693 -2.037 -15.675 1.00 86.25 91 MET A C 1
ATOM 710 O O . MET A 1 91 ? 8.050 -3.204 -15.848 1.00 86.25 91 MET A O 1
ATOM 714 N N . ASP A 1 92 ? 7.799 -1.085 -16.595 1.00 87.62 92 ASP A N 1
ATOM 715 C CA . ASP A 1 92 ? 8.223 -1.359 -17.968 1.00 87.62 92 ASP A CA 1
ATOM 716 C C . ASP A 1 92 ? 7.394 -2.508 -18.579 1.00 87.62 92 ASP A C 1
ATOM 718 O O . ASP A 1 92 ? 7.902 -3.370 -19.299 1.00 87.62 92 ASP A O 1
ATOM 722 N N . CYS A 1 93 ? 6.102 -2.546 -18.232 1.00 89.94 93 CYS A N 1
ATOM 723 C CA . CYS A 1 93 ? 5.143 -3.586 -18.605 1.00 89.94 93 CYS A CA 1
ATOM 724 C C . CYS A 1 93 ? 5.474 -5.021 -18.135 1.00 89.94 93 CYS A C 1
ATOM 726 O O . CYS A 1 93 ? 4.849 -5.978 -18.601 1.00 89.94 93 CYS A O 1
ATOM 728 N N . ALA A 1 94 ? 6.426 -5.199 -17.218 1.00 90.06 94 ALA A N 1
ATOM 729 C CA . ALA A 1 94 ? 6.681 -6.471 -16.554 1.00 90.06 94 ALA A CA 1
ATOM 730 C C . ALA A 1 94 ? 5.983 -6.491 -15.191 1.00 90.06 94 ALA A C 1
ATOM 732 O O . ALA A 1 94 ? 6.228 -5.628 -14.350 1.00 90.06 94 ALA A O 1
ATOM 733 N N . GLU A 1 95 ? 5.134 -7.495 -14.958 1.00 91.56 95 GLU A N 1
ATOM 734 C CA . GLU A 1 95 ? 4.355 -7.631 -13.726 1.00 91.56 95 GLU A CA 1
ATOM 735 C C . GLU A 1 95 ? 5.009 -8.602 -12.732 1.00 91.56 95 GLU A C 1
ATOM 737 O O . GLU A 1 95 ? 5.559 -9.641 -13.100 1.00 91.56 95 GLU A O 1
ATOM 742 N N . THR A 1 96 ? 4.892 -8.294 -11.441 1.00 93.00 96 THR A N 1
ATOM 743 C CA . THR A 1 96 ? 5.165 -9.239 -10.355 1.00 93.00 96 THR A CA 1
ATOM 744 C C . THR A 1 96 ? 4.237 -8.997 -9.161 1.00 93.00 96 THR A C 1
ATOM 746 O O . THR A 1 96 ? 3.527 -7.988 -9.078 1.00 93.00 96 THR A O 1
ATOM 749 N N . ALA A 1 97 ? 4.229 -9.944 -8.224 1.00 95.12 97 ALA A N 1
ATOM 750 C CA . ALA A 1 97 ? 3.389 -9.911 -7.037 1.00 95.12 97 ALA A CA 1
ATOM 751 C C . ALA A 1 97 ? 4.146 -10.379 -5.789 1.00 95.12 97 ALA A C 1
ATOM 753 O O . ALA A 1 97 ? 4.969 -11.291 -5.837 1.00 95.12 97 ALA A O 1
ATOM 754 N N . VAL A 1 98 ? 3.815 -9.777 -4.651 1.00 95.88 98 VAL A N 1
ATOM 755 C CA . VAL A 1 98 ? 4.349 -10.099 -3.328 1.00 95.88 98 VAL A CA 1
ATOM 756 C C . VAL A 1 98 ? 3.183 -10.282 -2.372 1.00 95.88 98 VAL A C 1
ATOM 758 O O . VAL A 1 98 ? 2.314 -9.419 -2.284 1.00 95.88 98 VAL A O 1
ATOM 761 N N . LEU A 1 99 ? 3.167 -11.393 -1.640 1.00 97.06 99 LEU A N 1
ATOM 762 C CA . LEU A 1 99 ? 2.147 -11.690 -0.637 1.00 97.06 99 LEU A CA 1
ATOM 763 C C . LEU A 1 99 ? 2.771 -11.682 0.760 1.00 97.06 99 LEU A C 1
ATOM 765 O O . LEU A 1 99 ? 3.857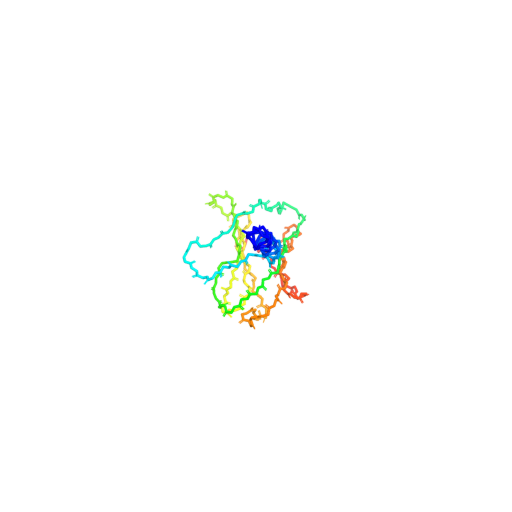 -12.229 0.957 1.00 97.06 99 LEU A O 1
ATOM 769 N N . SER A 1 100 ? 2.080 -11.087 1.731 1.00 97.31 100 SER A N 1
ATOM 770 C CA . SER A 1 100 ? 2.502 -11.120 3.129 1.00 97.31 100 SER A CA 1
ATOM 771 C C . SER A 1 100 ? 2.337 -12.511 3.755 1.00 97.31 100 SER A C 1
ATOM 773 O O . SER A 1 100 ? 1.410 -13.274 3.457 1.00 97.31 100 SER A O 1
ATOM 775 N N . ASN A 1 101 ? 3.212 -12.832 4.708 1.00 95.44 101 ASN A N 1
ATOM 776 C CA . ASN A 1 101 ? 3.143 -14.091 5.460 1.00 95.44 101 ASN A CA 1
ATOM 777 C C . ASN A 1 101 ? 2.090 -14.060 6.581 1.00 95.44 101 ASN A C 1
ATOM 779 O O . ASN A 1 101 ? 1.635 -15.116 7.028 1.00 95.44 101 ASN A O 1
ATOM 783 N N . LYS A 1 102 ? 1.676 -12.859 6.993 1.00 95.69 102 LYS A N 1
ATOM 784 C CA . LYS A 1 102 ? 0.753 -12.601 8.098 1.00 95.69 102 LYS A CA 1
ATOM 785 C C . LYS A 1 102 ? -0.628 -12.161 7.595 1.00 95.69 102 LYS A C 1
ATOM 787 O O . LYS A 1 102 ? -0.720 -11.428 6.606 1.00 95.69 102 LYS A O 1
ATOM 792 N N . GLN A 1 103 ? -1.674 -12.621 8.287 1.00 97.94 103 GLN A N 1
ATOM 793 C CA . GLN A 1 103 ? -3.049 -12.130 8.139 1.00 97.94 103 GLN A CA 1
ATOM 794 C C . GLN A 1 103 ? -3.259 -10.837 8.942 1.00 97.94 103 GLN A C 1
ATOM 796 O O . GLN A 1 103 ? -2.697 -10.691 10.024 1.00 97.94 103 GLN A O 1
ATOM 801 N N . VAL A 1 104 ? -4.070 -9.925 8.411 1.00 98.38 104 VAL A N 1
ATOM 802 C CA . VAL A 1 104 ? -4.293 -8.558 8.926 1.00 98.38 104 VAL A CA 1
ATOM 803 C C . VAL A 1 104 ? -5.770 -8.235 9.176 1.00 98.38 104 VAL A C 1
ATOM 805 O O . VAL A 1 104 ? -6.128 -7.117 9.535 1.00 98.38 104 VAL A O 1
ATOM 808 N N . ASN A 1 105 ? -6.660 -9.200 8.946 1.00 98.19 105 ASN A N 1
ATOM 809 C CA . ASN A 1 105 ? -8.103 -9.086 9.154 1.00 98.19 105 ASN A CA 1
ATOM 810 C C . ASN A 1 105 ? -8.520 -9.433 10.597 1.00 98.19 105 ASN A C 1
ATOM 812 O O . ASN A 1 105 ? -9.603 -9.972 10.823 1.00 98.19 105 ASN A O 1
ATOM 816 N N . ASP A 1 106 ? -7.656 -9.149 11.571 1.00 98.12 106 ASP A N 1
ATOM 817 C CA . ASP A 1 106 ? -7.838 -9.473 12.991 1.00 98.12 106 ASP A CA 1
ATOM 818 C C . ASP A 1 106 ? -8.439 -8.308 13.806 1.00 98.12 106 ASP A C 1
ATOM 820 O O . ASP A 1 106 ? -8.551 -8.385 15.029 1.00 98.12 106 ASP A O 1
ATOM 824 N N . SER A 1 107 ? -8.869 -7.233 13.133 1.00 97.00 107 SER A N 1
ATOM 825 C CA . SER A 1 107 ? -9.353 -5.989 13.750 1.00 97.00 107 SER A CA 1
ATOM 826 C C . SER A 1 107 ? -8.322 -5.249 14.616 1.00 97.00 107 SER A C 1
ATOM 828 O O . SER A 1 107 ? -8.709 -4.404 15.428 1.00 97.00 107 SER A O 1
ATOM 830 N N . SER A 1 108 ? -7.028 -5.493 14.410 1.00 97.69 108 SER A N 1
ATOM 831 C CA . SER A 1 108 ? -5.929 -4.728 15.003 1.00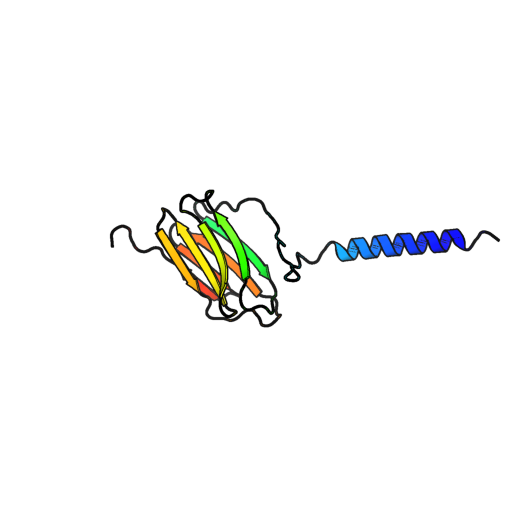 97.69 108 SER A CA 1
ATOM 832 C C . SER A 1 108 ? -5.340 -3.730 14.005 1.00 97.69 108 SER A C 1
ATOM 834 O O . SER A 1 108 ? -5.570 -3.796 12.797 1.00 97.69 108 SER A O 1
ATOM 836 N N . TRP A 1 109 ? -4.610 -2.742 14.523 1.00 97.56 109 TRP A N 1
ATOM 837 C CA . TRP A 1 109 ? -3.853 -1.819 13.684 1.00 97.56 109 TRP A CA 1
ATOM 838 C C . TRP A 1 109 ? -2.601 -2.504 13.145 1.00 97.56 109 TRP A C 1
ATOM 840 O O . TRP A 1 109 ? -1.830 -3.071 13.917 1.00 97.56 109 TRP A O 1
ATOM 850 N N . HIS A 1 110 ? -2.386 -2.378 11.840 1.00 98.19 110 HIS A N 1
ATOM 851 C CA . HIS A 1 110 ? -1.193 -2.849 11.150 1.00 98.19 110 HIS A CA 1
ATOM 852 C C . HIS A 1 110 ? -0.485 -1.693 10.457 1.00 98.19 110 HIS A C 1
ATOM 854 O O . HIS A 1 110 ? -1.129 -0.808 9.883 1.00 98.19 110 HIS A O 1
ATOM 860 N N . PHE A 1 111 ? 0.844 -1.723 10.485 1.00 98.12 111 PHE A N 1
ATOM 861 C CA . PHE A 1 111 ? 1.678 -0.812 9.714 1.00 98.12 111 PHE A CA 1
ATOM 862 C C . PHE A 1 111 ? 2.032 -1.442 8.372 1.00 98.12 111 PHE A C 1
ATOM 864 O O . PHE A 1 111 ? 2.548 -2.559 8.329 1.00 98.12 111 PHE A O 1
ATOM 871 N N . LEU A 1 112 ? 1.820 -0.697 7.288 1.00 98.19 112 LEU A N 1
ATOM 872 C CA . LEU A 1 112 ? 2.195 -1.106 5.944 1.00 98.19 112 LEU A CA 1
ATOM 873 C C . LEU A 1 112 ? 3.106 -0.071 5.299 1.00 98.19 112 LEU A C 1
ATOM 875 O O . LEU A 1 112 ? 2.817 1.126 5.330 1.00 98.19 112 LEU A O 1
ATOM 879 N N . MET A 1 113 ? 4.165 -0.542 4.652 1.00 97.44 113 MET A N 1
ATOM 880 C CA . MET A 1 113 ? 5.016 0.272 3.797 1.00 97.44 113 MET A CA 1
ATOM 881 C C . MET A 1 113 ? 5.337 -0.466 2.501 1.00 97.44 113 MET A C 1
ATOM 883 O O . MET A 1 113 ? 5.633 -1.659 2.503 1.00 97.44 113 MET A O 1
ATOM 887 N N . VAL A 1 114 ? 5.320 0.267 1.393 1.00 95.81 114 VAL A N 1
ATOM 888 C CA . VAL A 1 114 ? 5.975 -0.144 0.155 1.00 95.81 114 VAL A CA 1
ATOM 889 C C . VAL A 1 114 ? 7.232 0.693 0.013 1.00 95.81 114 VAL A C 1
ATOM 891 O O . VAL A 1 114 ? 7.151 1.913 -0.121 1.00 95.81 114 VAL A O 1
ATOM 894 N N . SER A 1 115 ? 8.381 0.029 0.067 1.00 93.12 115 SER A N 1
ATOM 895 C CA . SER A 1 115 ? 9.685 0.651 -0.137 1.00 93.12 115 SER A CA 1
ATOM 896 C C . SER A 1 115 ? 10.213 0.285 -1.511 1.00 93.12 115 SER A C 1
ATOM 898 O O . SER A 1 115 ? 10.193 -0.886 -1.904 1.00 93.12 115 SER A O 1
ATOM 900 N N . ARG A 1 116 ? 10.683 1.282 -2.256 1.00 88.94 116 ARG A N 1
ATOM 901 C CA . ARG A 1 116 ? 11.248 1.085 -3.586 1.00 88.94 116 ARG A CA 1
ATOM 902 C C . ARG A 1 116 ? 12.666 1.616 -3.649 1.00 88.94 116 ARG A C 1
ATOM 904 O O . ARG A 1 116 ? 12.934 2.756 -3.286 1.00 88.94 116 ARG A O 1
ATOM 911 N N . ASP A 1 117 ? 13.555 0.781 -4.169 1.00 87.00 117 ASP A N 1
ATOM 912 C CA . ASP A 1 117 ? 14.939 1.109 -4.474 1.00 87.00 117 ASP A CA 1
ATOM 913 C C . ASP A 1 117 ? 15.305 0.517 -5.839 1.00 87.00 117 ASP A C 1
ATOM 915 O O . ASP A 1 117 ? 15.611 -0.674 -5.966 1.00 87.00 117 ASP A O 1
ATOM 919 N N . ARG A 1 118 ? 15.270 1.356 -6.881 1.00 82.50 118 ARG A N 1
ATOM 920 C CA . ARG A 1 118 ? 15.511 0.954 -8.278 1.00 82.50 118 ARG A CA 1
ATOM 921 C C . ARG A 1 118 ? 14.564 -0.181 -8.705 1.00 82.50 118 ARG A C 1
ATOM 923 O O . ARG A 1 118 ? 13.360 0.032 -8.778 1.00 82.50 118 ARG A O 1
ATOM 930 N N . LEU A 1 119 ? 15.104 -1.373 -8.979 1.00 79.12 119 LEU A N 1
ATOM 931 C CA . LEU A 1 119 ? 14.359 -2.570 -9.396 1.00 79.12 119 LEU A CA 1
ATOM 932 C C . LEU A 1 119 ? 13.835 -3.396 -8.213 1.00 79.12 119 LEU A C 1
ATOM 934 O O . LEU A 1 119 ? 13.090 -4.356 -8.403 1.00 79.12 119 LEU A O 1
ATOM 938 N N . ARG A 1 120 ? 14.242 -3.056 -6.987 1.00 85.25 120 ARG A N 1
ATOM 939 C CA . ARG A 1 120 ? 13.832 -3.764 -5.781 1.00 85.25 120 ARG A CA 1
ATOM 940 C C . ARG A 1 120 ? 12.633 -3.055 -5.172 1.00 85.25 120 ARG A C 1
ATOM 942 O O . ARG A 1 120 ? 12.741 -1.906 -4.753 1.00 85.25 120 ARG A O 1
ATOM 949 N N . THR A 1 121 ? 11.519 -3.769 -5.072 1.00 90.88 121 THR A N 1
ATOM 950 C CA . THR A 1 121 ? 10.333 -3.302 -4.351 1.00 90.88 121 THR A CA 1
ATOM 951 C C . THR A 1 121 ? 10.090 -4.227 -3.166 1.00 90.88 121 THR A C 1
ATOM 953 O O . THR A 1 121 ? 10.154 -5.447 -3.301 1.00 90.88 121 THR A O 1
ATOM 956 N N . VAL A 1 122 ? 9.861 -3.669 -1.983 1.00 94.00 122 VAL A N 1
ATOM 957 C CA . VAL A 1 122 ? 9.684 -4.426 -0.741 1.00 94.00 122 VAL A CA 1
ATOM 958 C C . VAL A 1 122 ? 8.359 -4.040 -0.105 1.00 94.00 122 VAL A C 1
ATOM 960 O O . VAL A 1 122 ? 8.087 -2.862 0.113 1.00 94.00 122 VAL A O 1
ATOM 963 N N . LEU A 1 123 ? 7.551 -5.049 0.207 1.00 97.12 123 LEU A N 1
ATOM 964 C CA . LEU A 1 123 ? 6.371 -4.935 1.049 1.00 97.12 123 LEU A CA 1
ATOM 965 C C . LEU A 1 123 ? 6.800 -5.140 2.502 1.00 97.12 123 LEU A C 1
ATOM 967 O O . LEU A 1 123 ? 7.287 -6.214 2.839 1.00 97.12 123 LEU A O 1
ATOM 971 N N . VAL A 1 124 ? 6.624 -4.140 3.358 1.00 97.38 124 VAL A N 1
ATOM 972 C CA . VAL A 1 124 ? 6.916 -4.234 4.793 1.00 97.38 124 VAL A CA 1
ATOM 973 C C . VAL A 1 124 ? 5.606 -4.189 5.569 1.00 97.38 124 VAL A C 1
ATOM 975 O O . VAL A 1 124 ? 4.866 -3.214 5.463 1.00 97.38 124 VAL A O 1
ATOM 978 N N . LEU A 1 125 ? 5.331 -5.233 6.348 1.00 98.12 125 LEU A N 1
ATOM 979 C CA . LEU A 1 125 ? 4.143 -5.368 7.189 1.00 98.12 125 LEU A CA 1
ATOM 980 C C . LEU A 1 125 ? 4.576 -5.597 8.639 1.00 98.12 125 LEU A C 1
ATOM 982 O O . LEU A 1 125 ? 5.247 -6.581 8.925 1.00 98.12 125 LEU A O 1
ATOM 986 N N . ASP A 1 126 ? 4.211 -4.690 9.546 1.00 97.38 126 ASP A N 1
ATOM 987 C CA . ASP A 1 126 ? 4.553 -4.764 10.980 1.00 97.38 126 ASP A CA 1
ATOM 988 C C . ASP A 1 126 ? 6.055 -5.007 11.265 1.00 97.38 126 ASP A C 1
ATOM 990 O O . ASP A 1 126 ? 6.428 -5.646 12.246 1.00 97.38 126 ASP A O 1
ATOM 994 N N . GLY A 1 127 ? 6.932 -4.498 10.392 1.00 94.00 127 GLY A N 1
ATOM 995 C CA . GLY A 1 127 ? 8.386 -4.680 10.476 1.00 94.00 127 GLY A CA 1
ATOM 996 C C . GLY A 1 127 ? 8.935 -5.905 9.731 1.00 94.00 127 GLY A C 1
ATOM 997 O O . GLY A 1 127 ? 10.149 -6.012 9.570 1.00 94.00 127 GLY A O 1
ATOM 998 N N . GLU A 1 128 ? 8.080 -6.788 9.210 1.00 93.50 128 GLU A N 1
ATOM 999 C CA . GLU A 1 128 ? 8.479 -7.924 8.373 1.00 93.50 128 GLU A CA 1
ATOM 1000 C C . GLU A 1 128 ? 8.479 -7.539 6.888 1.00 93.50 128 GLU A C 1
ATOM 1002 O O . GLU A 1 128 ? 7.453 -7.151 6.331 1.00 93.50 128 GLU A O 1
ATOM 1007 N N . GLY A 1 129 ? 9.639 -7.641 6.232 1.00 91.50 129 GLY A N 1
ATOM 1008 C CA . GLY A 1 129 ? 9.814 -7.287 4.823 1.00 91.50 129 GLY A CA 1
ATOM 1009 C C . GLY A 1 129 ? 9.780 -8.497 3.888 1.00 91.50 129 GLY A C 1
ATOM 1010 O O . GLY A 1 129 ? 10.548 -9.437 4.069 1.00 91.50 129 GLY A O 1
ATOM 1011 N N . GLN A 1 130 ? 8.965 -8.428 2.837 1.00 92.38 130 GLN A N 1
ATOM 1012 C CA . GLN A 1 130 ? 8.924 -9.382 1.732 1.00 92.38 130 GLN A CA 1
ATOM 1013 C C . GLN A 1 130 ? 9.287 -8.664 0.428 1.00 92.38 130 GLN A C 1
ATOM 1015 O O . GLN A 1 130 ? 8.679 -7.657 0.063 1.00 92.38 130 GLN A O 1
ATOM 1020 N N . ALA A 1 131 ? 10.310 -9.149 -0.275 1.00 87.00 131 ALA A N 1
ATOM 1021 C CA . ALA A 1 131 ? 10.789 -8.516 -1.501 1.00 87.00 131 ALA A CA 1
ATOM 1022 C C . ALA A 1 131 ? 10.095 -9.090 -2.744 1.00 87.00 131 ALA A C 1
ATOM 1024 O O . ALA A 1 131 ? 9.955 -10.302 -2.880 1.00 87.00 131 ALA A O 1
ATOM 1025 N N . GLY A 1 132 ? 9.729 -8.205 -3.668 1.00 78.19 132 GLY A N 1
ATOM 1026 C CA . GLY A 1 132 ? 9.380 -8.523 -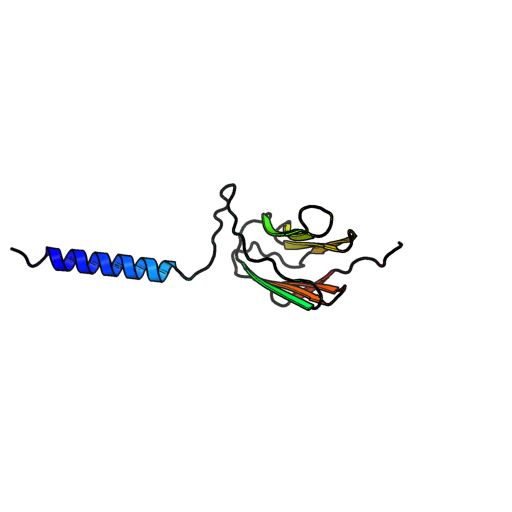5.046 1.00 78.19 132 GLY A CA 1
ATOM 1027 C C . GLY A 1 132 ? 10.461 -8.001 -5.980 1.00 78.19 132 GLY A C 1
ATOM 1028 O O . GLY A 1 132 ? 10.893 -6.850 -5.870 1.00 78.19 132 GLY A O 1
ATOM 1029 N N . GLY A 1 133 ? 10.903 -8.852 -6.896 1.00 72.06 133 GLY A N 1
ATOM 1030 C CA . GLY A 1 133 ? 11.769 -8.472 -8.005 1.00 72.06 133 GLY A CA 1
ATOM 1031 C C . GLY A 1 133 ? 11.070 -8.776 -9.320 1.00 72.06 133 GLY A C 1
ATOM 1032 O O . GLY A 1 133 ? 10.337 -9.763 -9.415 1.00 72.06 133 GLY A O 1
ATOM 1033 N N . LEU A 1 134 ? 11.294 -7.928 -10.320 1.00 69.38 134 LEU A N 1
ATOM 1034 C CA . LEU A 1 134 ? 10.969 -8.289 -11.693 1.00 69.38 134 LEU A CA 1
ATOM 1035 C C . LEU A 1 134 ? 11.975 -9.331 -12.197 1.00 69.38 134 LEU A C 1
ATOM 1037 O O . LEU A 1 134 ? 13.155 -9.260 -11.827 1.00 69.38 134 LEU A O 1
ATOM 1041 N N . PRO A 1 135 ? 11.537 -10.299 -13.018 1.00 64.25 135 PRO A N 1
ATOM 1042 C CA . PRO A 1 135 ? 12.463 -11.172 -13.722 1.00 64.25 135 PRO A CA 1
ATOM 1043 C C . PRO A 1 135 ? 13.399 -10.338 -14.617 1.00 64.25 135 PRO A C 1
ATOM 1045 O O . PRO A 1 135 ? 13.024 -9.247 -15.057 1.00 64.25 135 PRO A O 1
ATOM 1048 N N . PRO A 1 136 ? 14.629 -10.813 -14.882 1.00 58.50 136 PRO A N 1
ATOM 1049 C CA . PRO A 1 136 ? 15.524 -10.129 -15.807 1.00 58.50 136 PRO A CA 1
ATOM 1050 C C . PRO A 1 136 ? 14.873 -10.027 -17.199 1.00 58.50 136 PRO A C 1
ATOM 1052 O O . PRO A 1 136 ? 14.165 -10.952 -17.605 1.00 58.50 136 PRO A O 1
ATOM 1055 N N . PRO A 1 137 ? 15.107 -8.937 -17.949 1.00 55.25 137 PRO A N 1
ATOM 1056 C CA . PRO A 1 137 ? 14.560 -8.806 -19.294 1.00 55.25 137 PRO A CA 1
ATOM 1057 C C . PRO A 1 137 ? 15.106 -9.918 -20.209 1.00 55.25 137 PRO A C 1
ATOM 1059 O O . PRO A 1 137 ? 16.322 -10.057 -20.347 1.00 55.25 137 PRO A O 1
ATOM 1062 N N . GLY A 1 138 ? 14.207 -10.686 -20.843 1.00 60.81 138 GLY A N 1
ATOM 1063 C CA . GLY A 1 138 ? 14.538 -11.655 -21.903 1.00 60.81 138 GLY A CA 1
ATOM 1064 C C . GLY A 1 138 ? 14.494 -13.150 -21.547 1.00 60.81 138 GLY A C 1
ATOM 1065 O O . GLY A 1 138 ? 15.202 -13.919 -22.195 1.00 60.81 138 GLY A O 1
ATOM 1066 N N . GLY A 1 139 ? 13.715 -13.557 -20.538 1.00 46.03 139 GLY A N 1
ATOM 1067 C CA . GLY A 1 139 ? 13.436 -14.971 -20.225 1.00 46.03 139 GLY A CA 1
ATOM 1068 C C . GLY A 1 139 ? 12.277 -15.565 -21.016 1.00 46.03 139 GLY A C 1
ATOM 1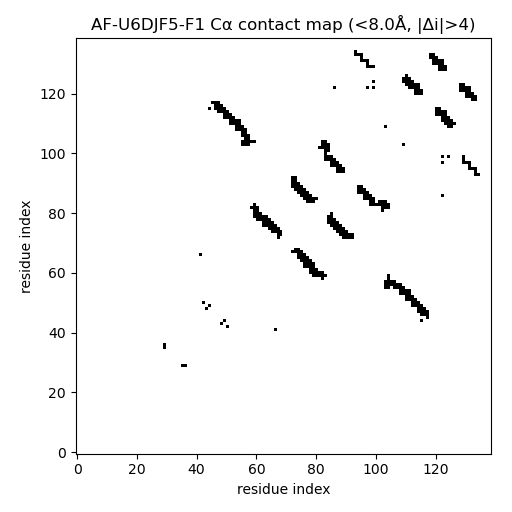069 O O . GLY A 1 139 ? 11.313 -14.814 -21.280 1.00 46.03 139 GLY A O 1
#